Protein AF-A0A4V2E1G5-F1 (afdb_monomer)

Structure (mmCIF, N/CA/C/O backbone):
data_AF-A0A4V2E1G5-F1
#
_entry.id   AF-A0A4V2E1G5-F1
#
loop_
_atom_site.group_PDB
_atom_site.id
_atom_site.type_symbol
_atom_site.label_atom_id
_atom_site.label_alt_id
_atom_site.label_comp_id
_atom_site.label_asym_id
_atom_site.label_entity_id
_atom_site.label_seq_id
_atom_site.pdbx_PDB_ins_code
_atom_site.Cartn_x
_atom_site.Cartn_y
_atom_site.Cartn_z
_atom_site.occupancy
_atom_site.B_iso_or_equiv
_atom_site.auth_seq_id
_atom_site.auth_comp_id
_atom_site.auth_asym_id
_atom_site.auth_atom_id
_atom_site.pdbx_PDB_model_num
ATOM 1 N N . SER A 1 1 ? 17.995 -17.127 -50.182 1.00 40.62 1 SER A N 1
ATOM 2 C CA . SER A 1 1 ? 17.236 -17.188 -48.922 1.00 40.62 1 SER A CA 1
ATOM 3 C C . SER A 1 1 ? 17.714 -18.372 -48.111 1.00 40.62 1 SER A C 1
ATOM 5 O O . SER A 1 1 ? 17.349 -19.499 -48.424 1.00 40.62 1 SER A O 1
ATOM 7 N N . SER A 1 2 ? 18.600 -18.130 -47.148 1.00 43.97 2 SER A N 1
ATOM 8 C CA . SER A 1 2 ? 19.060 -19.131 -46.185 1.00 43.97 2 SER A CA 1
ATOM 9 C C . SER A 1 2 ? 18.563 -18.667 -44.825 1.00 43.97 2 SER A C 1
ATOM 11 O O . SER A 1 2 ? 19.045 -17.662 -44.322 1.00 43.97 2 SER A O 1
ATOM 13 N N . TYR A 1 3 ? 17.538 -19.329 -44.293 1.00 49.81 3 TYR A N 1
ATOM 14 C CA . TYR A 1 3 ? 17.109 -19.113 -42.916 1.00 49.81 3 TYR A CA 1
ATOM 15 C C . TYR A 1 3 ? 18.080 -19.885 -42.030 1.00 49.81 3 TYR A C 1
ATOM 17 O O . TYR A 1 3 ? 17.983 -21.108 -41.911 1.00 49.81 3 TYR A O 1
ATOM 25 N N . GLU A 1 4 ? 19.061 -19.186 -41.471 1.00 45.62 4 GLU A N 1
ATOM 26 C CA . GLU A 1 4 ? 19.907 -19.745 -40.427 1.00 45.62 4 GLU A CA 1
ATOM 27 C C . GLU A 1 4 ? 19.058 -19.820 -39.156 1.00 45.62 4 GLU A C 1
ATOM 29 O O . GLU A 1 4 ? 18.621 -18.813 -38.610 1.00 45.62 4 GLU A O 1
ATOM 34 N N . ARG A 1 5 ? 18.695 -21.037 -38.748 1.00 50.78 5 ARG A N 1
ATOM 35 C CA . ARG A 1 5 ? 17.854 -21.252 -37.571 1.00 50.78 5 ARG A CA 1
ATOM 36 C C . ARG A 1 5 ? 18.769 -21.304 -36.352 1.00 50.78 5 ARG A C 1
ATOM 38 O O . ARG A 1 5 ? 19.307 -22.365 -36.036 1.00 50.78 5 ARG A O 1
ATOM 45 N N . ALA A 1 6 ? 18.970 -20.163 -35.698 1.00 55.06 6 ALA A N 1
ATOM 46 C CA . ALA A 1 6 ? 19.680 -20.103 -34.428 1.00 55.06 6 ALA A CA 1
ATOM 47 C C . ALA A 1 6 ? 18.935 -20.957 -33.384 1.00 55.06 6 ALA A C 1
ATOM 49 O O . ALA A 1 6 ? 17.716 -20.880 -33.243 1.00 55.06 6 ALA A O 1
ATOM 50 N N . ASN A 1 7 ? 19.656 -21.806 -32.649 1.00 62.00 7 ASN A N 1
ATOM 51 C CA . ASN A 1 7 ? 19.088 -22.706 -31.634 1.00 62.00 7 ASN A CA 1
ATOM 52 C C . ASN A 1 7 ? 18.833 -21.975 -30.292 1.00 62.00 7 ASN A C 1
ATOM 54 O O . ASN A 1 7 ? 18.863 -22.591 -29.226 1.00 62.00 7 ASN A O 1
ATOM 58 N N . TYR A 1 8 ? 18.645 -20.651 -30.349 1.00 69.12 8 TYR A N 1
ATOM 59 C CA . TYR A 1 8 ? 18.560 -19.736 -29.215 1.00 69.12 8 TYR A CA 1
ATOM 60 C C . TYR A 1 8 ? 17.201 -19.017 -29.208 1.00 69.12 8 TYR A C 1
ATOM 62 O O . TYR A 1 8 ? 16.656 -18.733 -30.272 1.00 69.12 8 TYR A O 1
ATOM 70 N N . PRO A 1 9 ? 16.640 -18.708 -28.025 1.00 71.06 9 PRO A N 1
ATOM 71 C CA . PRO A 1 9 ? 15.333 -18.051 -27.908 1.00 71.06 9 PRO A CA 1
ATOM 72 C C . PRO A 1 9 ? 15.341 -16.568 -28.327 1.00 71.06 9 PRO A C 1
ATOM 74 O O . PRO A 1 9 ? 14.278 -15.953 -28.408 1.00 71.06 9 PRO A O 1
ATOM 77 N N . PHE A 1 10 ? 16.520 -15.995 -28.570 1.00 80.38 10 PHE A N 1
ATOM 78 C CA . PHE A 1 10 ? 16.731 -14.652 -29.095 1.00 80.38 10 PHE A CA 1
ATOM 79 C C . PHE A 1 10 ? 18.012 -14.631 -29.938 1.00 80.38 10 PHE A C 1
ATOM 81 O O . PHE A 1 10 ? 19.007 -15.254 -29.565 1.00 80.38 10 PHE A O 1
ATOM 88 N N . ASP A 1 11 ? 17.977 -13.897 -31.041 1.00 85.56 11 ASP A N 1
ATOM 89 C CA . ASP A 1 11 ? 19.107 -13.581 -31.904 1.00 85.56 11 ASP A CA 1
ATOM 90 C C . ASP A 1 11 ? 18.937 -12.146 -32.423 1.00 85.56 11 ASP A C 1
ATOM 92 O O . ASP A 1 11 ? 17.820 -11.706 -32.715 1.00 85.56 11 ASP A O 1
ATOM 96 N N . VA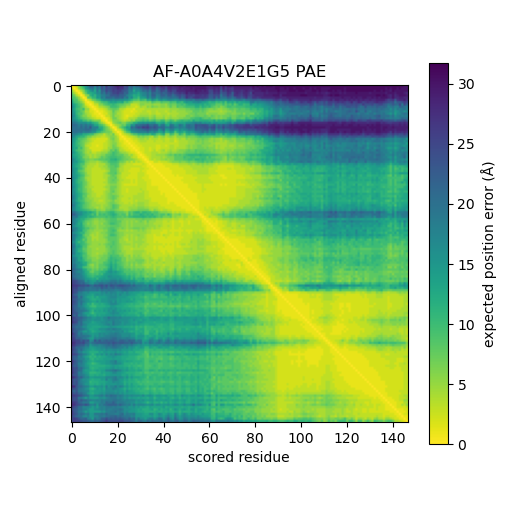L A 1 12 ? 20.035 -11.396 -32.463 1.00 82.88 12 VAL A N 1
ATOM 97 C CA . VAL A 1 12 ? 20.066 -10.034 -33.001 1.00 82.88 12 VAL A CA 1
ATOM 98 C C . VAL A 1 12 ? 21.273 -9.929 -33.913 1.00 82.88 12 VAL A C 1
ATOM 100 O O . VAL A 1 12 ? 22.409 -10.030 -33.443 1.00 82.88 12 VAL A O 1
ATOM 103 N N . SER A 1 13 ? 21.030 -9.696 -35.197 1.00 85.94 13 SER A N 1
ATOM 104 C CA . SER A 1 13 ? 22.070 -9.457 -36.191 1.00 85.94 13 SER A CA 1
ATOM 105 C C . SER A 1 13 ? 22.025 -8.019 -36.687 1.00 85.94 13 SER A C 1
ATOM 107 O O . SER A 1 13 ? 20.964 -7.404 -36.781 1.00 85.94 13 SER A O 1
ATOM 109 N N . VAL A 1 14 ? 23.202 -7.478 -36.990 1.00 83.88 14 VAL A N 1
ATOM 110 C CA . VAL A 1 14 ? 23.345 -6.156 -37.597 1.00 83.88 14 VAL A CA 1
ATOM 111 C C . VAL A 1 14 ? 23.671 -6.350 -39.069 1.00 83.88 14 VAL A C 1
ATOM 113 O O . VAL A 1 14 ? 24.682 -6.983 -39.382 1.00 83.88 14 VAL A O 1
ATOM 116 N N . ASP A 1 15 ? 22.836 -5.808 -39.948 1.00 82.12 15 ASP A N 1
ATOM 117 C CA . ASP A 1 15 ? 23.121 -5.733 -41.377 1.00 82.12 15 ASP A CA 1
ATOM 118 C C . ASP A 1 15 ? 23.616 -4.322 -41.734 1.00 82.12 15 ASP A C 1
ATOM 120 O O . ASP A 1 15 ? 22.948 -3.323 -41.480 1.00 82.12 15 ASP A O 1
ATOM 124 N N . ASP A 1 16 ? 24.818 -4.237 -42.299 1.00 76.62 16 ASP A N 1
ATOM 125 C CA . ASP A 1 16 ? 25.469 -2.997 -42.759 1.00 76.62 16 ASP A CA 1
ATOM 126 C C . ASP A 1 16 ? 25.700 -3.030 -44.288 1.00 76.62 16 ASP A C 1
ATOM 128 O O . ASP A 1 16 ? 26.513 -2.299 -44.860 1.00 76.62 16 ASP A O 1
ATOM 132 N N . LEU A 1 17 ? 25.012 -3.931 -45.002 1.00 66.44 17 LEU A N 1
ATOM 133 C CA . LEU A 1 17 ? 25.206 -4.161 -46.431 1.00 66.44 17 LEU A CA 1
ATOM 134 C C . LEU A 1 17 ? 24.436 -3.139 -47.288 1.00 66.44 17 LEU A C 1
ATOM 136 O O . LEU A 1 17 ? 23.481 -3.458 -47.992 1.00 66.44 17 LEU A O 1
ATOM 140 N N . GLY A 1 18 ? 24.944 -1.905 -47.335 1.00 59.59 18 GLY A N 1
ATOM 141 C CA . GLY A 1 18 ? 24.885 -1.090 -48.557 1.00 59.59 18 GLY A CA 1
ATOM 142 C C . GLY A 1 18 ? 23.796 -0.021 -48.677 1.00 59.59 18 GLY A C 1
ATOM 143 O O . GLY A 1 18 ? 23.587 0.485 -49.782 1.00 59.59 18 GLY A O 1
ATOM 144 N N . GLN A 1 19 ? 23.144 0.399 -47.592 1.00 58.75 19 GLN A N 1
ATOM 145 C CA . GLN A 1 19 ? 22.426 1.680 -47.601 1.00 58.75 19 GLN A CA 1
ATOM 146 C C . GLN A 1 19 ? 23.406 2.796 -47.241 1.00 58.75 19 GLN A C 1
ATOM 148 O O . GLN A 1 19 ? 24.153 2.686 -46.278 1.00 58.75 19 GLN A O 1
ATOM 153 N N . ALA A 1 20 ? 23.435 3.870 -48.033 1.00 59.34 20 ALA A N 1
ATOM 154 C CA . ALA A 1 20 ? 24.520 4.852 -48.020 1.00 59.34 20 ALA A CA 1
ATOM 155 C C . ALA A 1 20 ? 24.838 5.470 -46.638 1.00 59.34 20 ALA A C 1
ATOM 157 O O . ALA A 1 20 ? 25.952 5.959 -46.481 1.00 59.34 20 ALA A O 1
ATOM 158 N N . HIS A 1 21 ? 23.926 5.425 -45.652 1.00 60.38 21 HIS A N 1
ATOM 159 C CA . HIS A 1 21 ?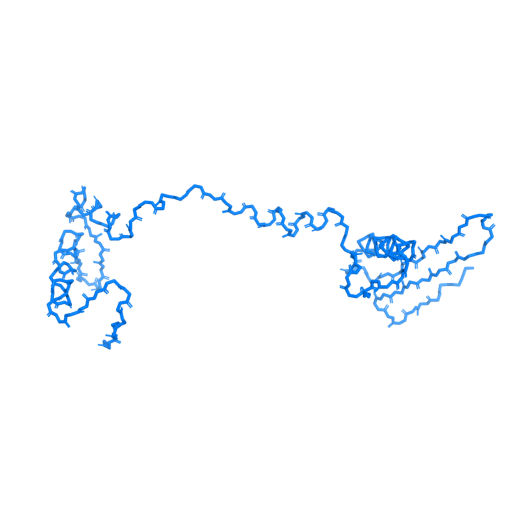 24.115 5.973 -44.302 1.00 60.38 21 HIS A CA 1
ATOM 160 C C . HIS A 1 21 ? 23.318 5.225 -43.201 1.00 60.38 21 HIS A C 1
ATOM 162 O O . HIS A 1 21 ? 22.502 5.849 -42.522 1.00 60.38 21 HIS A O 1
ATOM 168 N N . GLY A 1 22 ? 23.516 3.918 -42.987 1.00 70.38 22 GLY A N 1
ATOM 169 C CA . GLY A 1 22 ? 22.917 3.258 -41.814 1.00 70.38 22 GLY A CA 1
ATOM 170 C C . GLY A 1 22 ? 23.149 1.754 -41.702 1.00 70.38 22 GLY A C 1
ATOM 171 O O . GLY A 1 22 ? 23.580 1.126 -42.659 1.00 70.38 22 GLY A O 1
ATOM 172 N N . PHE A 1 23 ? 22.808 1.213 -40.531 1.00 79.06 23 PHE A N 1
ATOM 173 C CA . PHE A 1 23 ? 22.742 -0.219 -40.239 1.00 79.06 23 PHE A CA 1
ATOM 174 C C . PHE A 1 23 ? 21.291 -0.622 -39.932 1.00 79.06 23 PHE A C 1
ATOM 176 O O . PHE A 1 23 ? 20.516 0.180 -39.403 1.00 79.06 23 PHE A O 1
ATOM 183 N N . GLU A 1 24 ? 20.927 -1.859 -40.246 1.00 83.38 24 GLU A N 1
ATOM 184 C CA . GLU A 1 24 ? 19.646 -2.485 -39.923 1.00 83.38 24 GLU A CA 1
ATOM 185 C C . GLU A 1 24 ? 19.831 -3.498 -38.786 1.00 83.38 24 GLU A C 1
ATOM 187 O O . GLU A 1 24 ? 20.881 -4.129 -38.655 1.00 83.38 24 GLU A O 1
ATOM 192 N N . LEU A 1 25 ? 18.822 -3.611 -37.921 1.00 83.06 25 LEU A N 1
ATOM 193 C CA . LEU A 1 25 ? 18.797 -4.574 -36.824 1.00 83.06 25 LEU A CA 1
ATOM 194 C C . LEU A 1 25 ? 17.747 -5.634 -37.127 1.00 83.06 25 LEU A C 1
ATOM 196 O O . LEU A 1 25 ? 16.547 -5.374 -37.029 1.00 83.06 25 LEU A O 1
ATOM 200 N N . ASP A 1 26 ? 18.216 -6.835 -37.429 1.00 86.94 26 ASP A N 1
ATOM 201 C CA . ASP A 1 26 ? 17.379 -8.012 -37.596 1.00 86.94 26 ASP A CA 1
ATOM 202 C C . ASP A 1 26 ? 17.242 -8.718 -36.250 1.00 86.94 26 ASP A C 1
ATOM 204 O O . ASP A 1 26 ? 18.211 -9.233 -35.691 1.00 86.94 26 ASP A O 1
ATOM 208 N N . ILE A 1 27 ? 16.025 -8.724 -35.707 1.00 86.38 27 ILE A N 1
ATOM 209 C CA . ILE A 1 27 ? 15.731 -9.302 -34.395 1.00 86.38 27 ILE A CA 1
ATOM 210 C C . ILE A 1 27 ? 14.846 -10.523 -34.583 1.00 86.38 27 ILE A C 1
ATOM 212 O O . ILE A 1 27 ? 13.688 -10.423 -34.996 1.00 86.38 27 ILE A O 1
ATOM 216 N N . GLN A 1 28 ? 15.383 -11.681 -34.222 1.00 86.25 28 GLN A N 1
ATOM 217 C CA . GLN A 1 28 ? 14.659 -12.940 -34.208 1.00 86.25 28 GLN A CA 1
ATOM 218 C C . GLN A 1 28 ? 14.451 -13.365 -32.761 1.00 86.25 28 GLN A C 1
ATOM 220 O O . GLN A 1 28 ? 15.396 -13.551 -32.002 1.00 86.25 28 GLN A O 1
ATOM 225 N N . VAL A 1 29 ? 13.199 -13.525 -32.355 1.00 86.44 29 VAL A N 1
ATOM 226 C CA . VAL A 1 29 ? 12.860 -13.991 -31.010 1.00 86.44 29 VAL A CA 1
ATOM 227 C C . VAL A 1 29 ? 11.859 -15.123 -31.091 1.00 86.44 29 VAL A C 1
ATOM 229 O O . VAL A 1 29 ? 11.087 -15.230 -32.048 1.00 86.44 29 VAL A O 1
ATOM 232 N N . ASP A 1 30 ? 11.868 -15.973 -30.070 1.00 86.00 30 ASP A N 1
ATOM 233 C CA . ASP A 1 30 ? 10.809 -16.951 -29.887 1.00 86.00 30 ASP A CA 1
ATOM 234 C C . ASP A 1 30 ? 9.441 -16.253 -29.815 1.00 86.00 30 ASP A C 1
ATOM 236 O O . ASP A 1 30 ? 9.307 -15.189 -29.219 1.00 86.00 30 ASP A O 1
ATOM 240 N N . SER A 1 31 ? 8.406 -16.872 -30.388 1.00 81.31 31 SER A N 1
ATOM 241 C CA . SER A 1 31 ? 7.046 -16.309 -30.435 1.00 81.31 31 SER A CA 1
ATOM 242 C C . SER A 1 31 ? 6.429 -16.005 -29.061 1.00 81.31 31 SER A C 1
ATOM 244 O O . SER A 1 31 ? 5.477 -15.230 -28.978 1.00 81.31 31 SER A O 1
ATOM 246 N N . SER A 1 32 ? 6.955 -16.598 -27.982 1.00 82.25 32 SER A N 1
ATOM 247 C CA . SER A 1 32 ? 6.567 -16.269 -26.605 1.00 82.25 32 SER A CA 1
ATOM 248 C C . SER A 1 32 ? 7.054 -14.886 -26.153 1.00 82.25 32 SER A C 1
ATOM 250 O O . SER A 1 32 ? 6.551 -14.353 -25.162 1.00 82.25 32 SER A O 1
ATOM 252 N N . VAL A 1 33 ? 7.996 -14.285 -26.884 1.00 80.50 33 VAL A N 1
ATOM 253 C CA . VAL A 1 33 ? 8.577 -12.966 -26.640 1.00 80.50 33 VAL A CA 1
ATOM 254 C C . VAL A 1 33 ? 8.179 -12.022 -27.779 1.00 80.50 33 VAL A C 1
ATOM 256 O O . VAL A 1 33 ? 8.310 -12.336 -28.957 1.00 80.50 33 VAL A O 1
ATOM 259 N N . GLY A 1 34 ? 7.681 -10.829 -27.447 1.00 84.25 34 GLY A N 1
ATOM 260 C CA . GLY A 1 34 ? 7.330 -9.830 -28.460 1.00 84.25 34 GLY A CA 1
ATOM 261 C C . GLY A 1 34 ? 8.576 -9.248 -29.133 1.00 84.25 34 GLY A C 1
ATOM 262 O O . GLY A 1 34 ? 9.318 -8.509 -28.486 1.00 84.25 34 GLY A O 1
ATOM 263 N N . ALA A 1 35 ? 8.781 -9.528 -30.425 1.00 86.06 35 ALA A N 1
ATOM 264 C CA . ALA A 1 35 ? 9.919 -9.019 -31.205 1.00 86.06 35 ALA A CA 1
ATOM 265 C C . ALA A 1 35 ? 10.012 -7.486 -31.181 1.00 86.06 35 ALA A C 1
ATOM 267 O O . ALA A 1 35 ? 11.078 -6.931 -30.941 1.00 86.06 35 ALA A O 1
ATOM 268 N N . GLU A 1 36 ? 8.873 -6.807 -31.329 1.00 86.62 36 GLU A N 1
ATOM 269 C CA . GLU A 1 36 ? 8.770 -5.344 -31.267 1.00 86.62 36 GLU A CA 1
ATOM 270 C C . GLU A 1 36 ? 9.236 -4.786 -29.918 1.00 86.62 36 GLU A C 1
ATOM 272 O O . GLU A 1 36 ? 9.948 -3.788 -29.858 1.00 86.62 36 GLU A O 1
ATOM 277 N N . ARG A 1 37 ? 8.894 -5.470 -28.822 1.00 87.12 37 ARG A N 1
ATOM 278 C CA . ARG A 1 37 ? 9.300 -5.074 -27.472 1.00 87.12 37 ARG A CA 1
ATOM 279 C C . ARG A 1 37 ? 10.812 -5.189 -27.288 1.00 87.12 37 ARG A C 1
ATOM 281 O O . ARG A 1 37 ? 11.429 -4.284 -26.735 1.00 87.12 37 ARG A O 1
ATOM 288 N N . VAL A 1 38 ? 11.403 -6.284 -27.766 1.00 88.62 38 VAL A N 1
ATOM 289 C CA . VAL A 1 38 ? 12.859 -6.479 -27.738 1.00 88.62 38 VAL A CA 1
ATOM 290 C C . VAL A 1 38 ? 13.553 -5.444 -28.624 1.00 88.62 38 VAL A C 1
ATOM 292 O O . VAL A 1 38 ? 14.511 -4.822 -28.177 1.00 88.62 38 VAL A O 1
ATOM 295 N N . GLY A 1 39 ? 13.027 -5.171 -29.821 1.00 89.38 39 GLY A N 1
ATOM 296 C CA . GLY A 1 39 ? 13.518 -4.093 -30.684 1.00 89.38 39 GLY A CA 1
ATOM 297 C C . GLY A 1 39 ? 13.457 -2.721 -30.034 1.00 89.38 39 GLY A C 1
ATOM 298 O O . GLY A 1 39 ? 14.441 -1.988 -30.085 1.00 89.38 39 GLY A O 1
ATOM 299 N N . GLY A 1 40 ? 12.370 -2.413 -29.326 1.00 90.88 40 GLY A N 1
ATOM 300 C CA . GLY A 1 40 ? 12.264 -1.207 -28.512 1.00 90.88 40 GLY A CA 1
ATOM 301 C C . GLY A 1 40 ? 13.407 -1.083 -27.503 1.00 90.88 40 GLY A C 1
ATOM 302 O O . GLY A 1 40 ? 14.035 -0.031 -27.426 1.00 90.88 40 GLY A O 1
ATOM 303 N N . TYR A 1 41 ? 13.748 -2.165 -26.793 1.00 91.25 41 TYR A N 1
ATOM 304 C CA . TYR A 1 41 ? 14.866 -2.156 -25.843 1.00 91.25 41 TYR A CA 1
ATOM 305 C C . TYR A 1 41 ? 16.216 -1.907 -26.500 1.00 91.25 41 TYR A C 1
ATOM 307 O O . TYR A 1 41 ? 16.99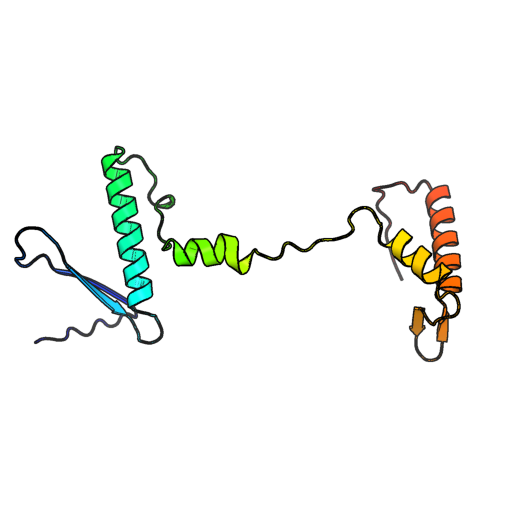2 -1.089 -26.006 1.00 91.25 41 TYR A O 1
ATOM 315 N N . PHE A 1 42 ? 16.502 -2.581 -27.615 1.00 89.69 42 PHE A N 1
ATOM 316 C CA . PHE A 1 42 ? 17.761 -2.386 -28.332 1.00 89.69 42 PHE A CA 1
ATOM 317 C C . PHE A 1 42 ? 17.880 -0.965 -28.883 1.00 89.69 42 PHE A C 1
ATOM 319 O O . PHE A 1 42 ? 18.927 -0.341 -28.724 1.00 89.69 42 PHE A O 1
ATOM 326 N N . LEU A 1 43 ? 16.809 -0.415 -29.456 1.00 90.44 43 LEU A N 1
ATOM 327 C CA . LEU A 1 43 ? 16.803 0.959 -29.960 1.00 90.44 43 LEU A CA 1
ATOM 328 C C . LEU A 1 43 ? 16.998 1.984 -28.837 1.00 90.44 43 LEU A C 1
ATOM 330 O O . LEU A 1 43 ? 17.789 2.917 -28.996 1.00 90.44 43 LEU A O 1
ATOM 334 N N . THR A 1 44 ? 16.335 1.811 -27.689 1.00 93.25 44 THR A N 1
ATOM 335 C CA . THR A 1 44 ? 16.523 2.702 -26.536 1.00 93.25 44 THR A CA 1
ATOM 336 C C . THR A 1 44 ? 17.937 2.592 -25.968 1.00 93.25 44 THR A C 1
ATOM 338 O O . THR A 1 44 ? 18.580 3.617 -25.742 1.00 93.25 44 THR A O 1
ATOM 341 N N . MET A 1 45 ? 18.460 1.374 -25.821 1.00 91.88 45 MET A N 1
ATOM 342 C CA . MET A 1 45 ? 19.810 1.129 -25.311 1.00 91.88 45 MET A CA 1
ATOM 343 C C . MET A 1 45 ? 20.887 1.713 -26.231 1.00 91.88 45 MET A C 1
ATOM 345 O O . MET A 1 45 ? 21.785 2.400 -25.748 1.00 91.88 45 MET A O 1
ATOM 349 N N . LEU A 1 46 ? 20.772 1.521 -27.550 1.00 90.88 46 LEU A N 1
ATOM 350 C CA . LEU A 1 46 ? 21.691 2.107 -28.531 1.00 90.88 46 LEU A CA 1
ATOM 351 C C . LEU A 1 46 ? 21.629 3.634 -28.517 1.00 90.88 46 LEU A C 1
ATOM 353 O O . LEU A 1 46 ? 22.670 4.287 -28.532 1.00 90.88 46 LEU A O 1
ATOM 357 N N . SER A 1 47 ? 20.429 4.207 -28.421 1.00 91.75 47 SER A N 1
ATOM 358 C CA . SER A 1 47 ? 20.257 5.659 -28.305 1.00 91.75 47 SER A CA 1
ATOM 359 C C . SER A 1 47 ? 20.903 6.200 -27.024 1.00 91.75 47 SER A C 1
ATOM 361 O O . SER A 1 47 ? 21.615 7.203 -27.062 1.00 91.75 47 SER A O 1
ATOM 363 N N . SER A 1 48 ? 20.716 5.509 -25.893 1.00 92.38 48 SER A N 1
ATOM 364 C CA . SER A 1 48 ? 21.332 5.869 -24.613 1.00 92.38 48 SER A CA 1
ATOM 365 C C . SER A 1 48 ? 22.857 5.745 -24.661 1.00 92.38 48 SER A C 1
ATOM 367 O O . SER A 1 48 ? 23.560 6.619 -24.153 1.00 92.38 48 SER A O 1
ATOM 369 N N . LEU A 1 49 ? 23.377 4.703 -25.315 1.00 92.19 49 LEU A N 1
ATOM 370 C CA . LEU A 1 49 ? 24.808 4.493 -25.514 1.00 92.19 49 LEU A CA 1
ATOM 371 C C . LEU A 1 49 ? 25.427 5.601 -26.372 1.00 92.19 49 LEU A C 1
ATOM 373 O O . LEU A 1 49 ? 26.459 6.148 -25.993 1.00 92.19 49 LEU A O 1
ATOM 377 N N . LEU A 1 50 ? 24.800 5.953 -27.499 1.00 92.12 50 LEU A N 1
ATOM 378 C CA . LEU A 1 50 ? 25.268 7.030 -28.374 1.00 92.12 50 LEU A CA 1
ATOM 379 C C . LEU A 1 50 ? 25.333 8.361 -27.619 1.00 92.12 50 LEU A C 1
ATOM 381 O O . LEU A 1 50 ? 26.379 9.007 -27.619 1.00 92.12 50 LEU A O 1
ATOM 385 N N . ALA A 1 51 ? 24.274 8.712 -26.885 1.00 92.25 51 ALA A N 1
ATOM 386 C CA . ALA A 1 51 ? 24.251 9.918 -26.060 1.00 92.25 51 ALA A CA 1
ATOM 387 C C . ALA A 1 51 ? 25.353 9.912 -24.981 1.00 92.25 51 ALA A C 1
ATOM 389 O O . ALA A 1 51 ? 26.012 10.926 -24.748 1.00 92.25 51 ALA A O 1
ATOM 390 N N . ALA A 1 52 ? 25.598 8.766 -24.337 1.00 93.00 52 ALA A N 1
ATOM 391 C CA . ALA A 1 52 ? 26.660 8.624 -23.342 1.00 93.00 52 ALA A CA 1
ATOM 392 C C . ALA A 1 52 ? 28.067 8.765 -23.951 1.00 93.00 52 ALA A C 1
ATOM 394 O O . ALA A 1 52 ? 28.957 9.348 -23.325 1.00 93.00 52 ALA A O 1
ATOM 395 N N . LEU A 1 53 ? 28.281 8.251 -25.167 1.00 93.38 53 LEU A N 1
ATOM 396 C CA . LEU A 1 53 ? 29.539 8.396 -25.903 1.00 93.38 53 LEU A CA 1
ATOM 397 C C . LEU A 1 53 ? 29.777 9.850 -26.326 1.00 93.38 53 LEU A C 1
ATOM 399 O O . LEU A 1 53 ? 30.874 10.365 -26.108 1.00 93.38 53 LEU A O 1
ATOM 403 N N . GLU A 1 54 ? 28.755 10.533 -26.846 1.00 93.56 54 GLU A N 1
ATOM 404 C CA . GLU A 1 54 ? 28.808 11.968 -27.169 1.00 93.56 54 GLU A CA 1
ATOM 405 C C . GLU A 1 54 ? 29.112 12.827 -25.931 1.00 93.56 54 GLU A C 1
ATOM 407 O O . GLU A 1 54 ? 29.855 13.805 -26.015 1.00 93.56 54 GLU A O 1
ATOM 412 N N . ALA A 1 55 ? 28.614 12.422 -24.759 1.00 90.81 55 ALA A N 1
ATOM 413 C CA . ALA A 1 55 ? 28.888 13.063 -23.473 1.00 90.81 55 ALA A CA 1
ATOM 414 C C . ALA A 1 55 ? 30.275 12.728 -22.872 1.00 90.81 55 ALA A C 1
ATOM 416 O O . ALA A 1 55 ? 30.568 13.122 -21.741 1.00 90.81 55 ALA A O 1
ATOM 417 N N . GLY A 1 56 ? 31.143 12.016 -23.601 1.00 90.19 56 GLY A N 1
ATOM 418 C CA . GLY A 1 56 ? 32.520 11.717 -23.190 1.00 90.19 56 GLY A CA 1
ATOM 419 C C . GLY A 1 56 ? 32.758 10.293 -22.679 1.00 90.19 56 GLY A C 1
ATOM 420 O O . GLY A 1 56 ? 33.825 10.016 -22.129 1.00 90.19 56 GLY A O 1
ATOM 421 N N . GLY A 1 57 ? 31.788 9.384 -22.828 1.00 86.69 57 GLY A N 1
ATOM 422 C CA . GLY A 1 57 ? 31.990 7.933 -22.713 1.00 86.69 57 GLY A CA 1
ATOM 423 C C . GLY A 1 57 ? 32.376 7.411 -21.325 1.00 86.69 57 GLY A C 1
ATOM 424 O O . GLY A 1 57 ? 32.823 6.276 -21.202 1.00 86.69 57 GLY A O 1
ATOM 425 N N . SER A 1 58 ? 32.226 8.225 -20.277 1.00 87.88 58 SER A N 1
ATOM 426 C CA . SER A 1 58 ? 32.598 7.861 -18.899 1.00 87.88 58 SER A CA 1
ATOM 427 C C . SER A 1 58 ? 31.434 7.277 -18.084 1.00 87.88 58 SER A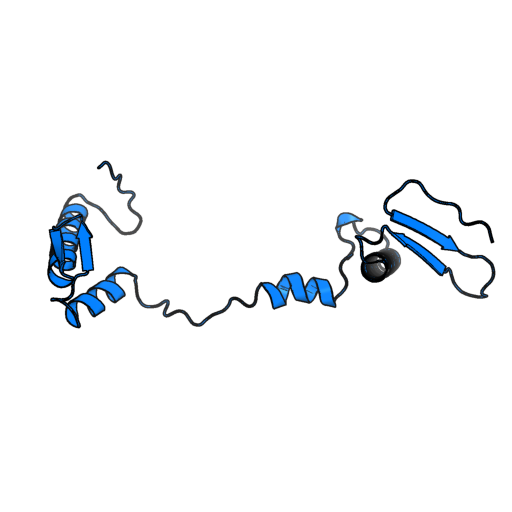 C 1
ATOM 429 O O . SER A 1 58 ? 31.621 6.886 -16.932 1.00 87.88 58 SER A O 1
ATOM 431 N N . GLN A 1 59 ? 30.227 7.230 -18.656 1.00 90.94 59 GLN A N 1
ATOM 432 C CA . GLN A 1 59 ? 29.045 6.657 -18.014 1.00 90.94 59 GLN A CA 1
ATOM 433 C C . GLN A 1 59 ? 29.172 5.132 -17.914 1.00 90.94 59 GLN A C 1
ATOM 435 O O . GLN A 1 59 ? 29.554 4.458 -18.870 1.00 90.94 59 GLN A O 1
ATOM 440 N N . ALA A 1 60 ? 28.827 4.574 -16.754 1.00 90.88 60 ALA A N 1
ATOM 441 C CA . ALA A 1 60 ? 28.804 3.129 -16.576 1.00 90.88 60 ALA A CA 1
ATOM 442 C C . ALA A 1 60 ? 27.679 2.504 -17.415 1.00 90.88 60 ALA A C 1
ATOM 444 O O . ALA A 1 60 ? 26.557 3.007 -17.426 1.00 90.88 60 ALA A O 1
ATOM 445 N N . VAL A 1 61 ? 27.944 1.356 -18.046 1.00 88.50 61 VAL A N 1
ATOM 446 C CA . VAL A 1 61 ? 26.954 0.624 -18.866 1.00 88.50 61 VAL A CA 1
ATOM 447 C C . VAL A 1 61 ? 25.671 0.320 -18.084 1.00 88.50 61 VAL A C 1
ATOM 449 O O . VAL A 1 61 ? 24.578 0.378 -18.634 1.00 88.50 61 VAL A O 1
ATOM 452 N N . SER A 1 62 ? 25.780 0.068 -16.776 1.00 90.75 62 SER A N 1
ATOM 453 C CA . SER A 1 62 ? 24.634 -0.179 -15.891 1.00 90.75 62 SER A CA 1
ATOM 454 C C . SER A 1 62 ? 23.703 1.025 -15.703 1.00 90.75 62 SER A C 1
ATOM 456 O O . SER A 1 62 ? 22.653 0.879 -15.088 1.00 90.75 62 SER A O 1
ATOM 458 N N . GLN A 1 63 ? 24.106 2.215 -16.149 1.00 89.75 63 GLN A N 1
ATOM 459 C CA . GLN A 1 63 ? 23.315 3.444 -16.077 1.00 89.75 63 GLN A CA 1
ATOM 460 C C . GLN A 1 63 ? 22.668 3.804 -17.418 1.00 89.75 63 GLN A C 1
ATOM 462 O O . GLN A 1 63 ? 22.026 4.846 -17.507 1.00 89.75 63 GLN A O 1
ATOM 467 N N . LEU A 1 64 ? 22.876 3.008 -18.470 1.00 90.38 64 LEU A N 1
ATOM 468 C CA . LEU A 1 64 ? 22.205 3.221 -19.749 1.00 90.38 64 LEU A CA 1
ATOM 469 C C . LEU A 1 64 ? 20.726 2.847 -19.618 1.00 90.38 64 LEU A C 1
ATOM 471 O O . LEU A 1 64 ? 20.382 1.821 -19.028 1.00 90.38 64 LEU A O 1
ATOM 475 N N . GLU A 1 65 ? 19.859 3.691 -20.168 1.00 90.56 65 GLU A N 1
ATOM 476 C CA . GLU A 1 65 ? 18.423 3.434 -20.199 1.00 90.56 65 GLU A CA 1
ATOM 477 C C . GLU A 1 65 ? 18.144 2.342 -21.237 1.00 90.56 65 GLU A C 1
ATOM 479 O O . GLU A 1 65 ? 18.625 2.408 -22.369 1.00 90.56 65 GLU A O 1
ATOM 484 N N . MET A 1 66 ? 17.387 1.320 -20.841 1.00 91.44 66 MET A N 1
ATOM 485 C CA . MET A 1 66 ? 17.007 0.209 -21.723 1.00 91.44 66 MET A CA 1
ATOM 486 C C . MET A 1 66 ? 15.499 0.134 -21.929 1.00 91.44 66 MET A C 1
ATOM 488 O O . MET A 1 66 ? 15.050 -0.458 -22.905 1.00 91.44 66 MET A O 1
ATOM 492 N N . LEU A 1 67 ? 14.706 0.690 -21.010 1.00 91.69 67 LEU A N 1
ATOM 493 C CA . LEU A 1 67 ? 13.257 0.653 -21.121 1.00 91.69 67 LEU A CA 1
ATOM 494 C C . LEU A 1 67 ? 12.791 1.780 -22.027 1.00 91.69 67 LEU A C 1
ATOM 496 O O . LEU A 1 67 ? 13.209 2.924 -21.869 1.00 91.69 67 LEU A O 1
ATOM 500 N N . THR A 1 68 ? 11.858 1.474 -22.924 1.00 92.38 68 THR A N 1
ATOM 501 C CA . THR A 1 68 ? 11.179 2.523 -23.683 1.00 92.38 68 THR A CA 1
ATOM 502 C C . THR A 1 68 ? 10.429 3.457 -22.729 1.00 92.38 68 THR A C 1
ATOM 504 O O . THR A 1 68 ? 10.000 3.045 -21.644 1.00 92.38 68 THR A O 1
ATOM 507 N N . ASP A 1 69 ? 10.215 4.707 -23.141 1.00 90.62 69 ASP A N 1
ATOM 508 C CA . ASP A 1 69 ? 9.509 5.699 -22.321 1.00 90.62 69 ASP A CA 1
ATOM 509 C C . ASP A 1 69 ? 8.120 5.221 -21.883 1.00 90.62 69 ASP A C 1
ATOM 511 O O . ASP A 1 69 ? 7.706 5.450 -20.745 1.00 90.62 69 ASP A O 1
ATOM 515 N N . GLU A 1 70 ? 7.408 4.512 -22.764 1.00 90.69 70 GLU A N 1
ATOM 516 C CA . GLU A 1 70 ? 6.096 3.946 -22.460 1.00 90.69 70 GLU A CA 1
ATOM 517 C C . GLU A 1 70 ? 6.182 2.914 -21.331 1.00 90.69 70 GLU A C 1
ATOM 519 O O . GLU A 1 70 ? 5.409 2.960 -20.371 1.00 90.69 70 GLU A O 1
ATOM 524 N N . GLU A 1 71 ? 7.137 1.989 -21.412 1.00 90.75 71 GLU A N 1
ATOM 525 C CA . GLU A 1 71 ? 7.290 0.948 -20.403 1.00 90.75 71 GLU A CA 1
ATOM 526 C C . GLU A 1 71 ? 7.803 1.493 -19.077 1.00 90.75 71 GLU A C 1
ATOM 528 O O . GLU A 1 71 ? 7.308 1.098 -18.018 1.00 90.75 71 GLU A O 1
ATOM 533 N N . ARG A 1 72 ? 8.744 2.438 -19.132 1.00 92.44 72 ARG A N 1
ATOM 534 C CA . ARG A 1 72 ? 9.239 3.161 -17.964 1.00 92.44 72 ARG A CA 1
ATOM 535 C C . ARG A 1 72 ? 8.100 3.904 -17.274 1.00 92.44 72 ARG A C 1
ATOM 537 O O . ARG A 1 72 ? 7.933 3.778 -16.063 1.00 92.44 72 ARG A O 1
ATOM 544 N N . ASN A 1 73 ? 7.275 4.625 -18.031 1.00 93.31 73 ASN A N 1
ATOM 545 C CA . ASN A 1 73 ? 6.108 5.318 -17.490 1.00 93.31 73 ASN A CA 1
ATOM 546 C C . ASN A 1 73 ? 5.086 4.336 -16.903 1.00 93.31 73 ASN A C 1
ATOM 548 O O . ASN A 1 73 ? 4.533 4.579 -15.830 1.00 93.31 73 ASN A O 1
ATOM 552 N N . ARG A 1 74 ? 4.874 3.190 -17.555 1.00 93.00 74 ARG A N 1
ATOM 553 C CA . ARG A 1 74 ? 3.975 2.154 -17.047 1.00 93.00 74 ARG A CA 1
ATOM 554 C C . ARG A 1 74 ? 4.443 1.601 -15.700 1.00 93.00 74 ARG A C 1
ATOM 556 O O . ARG A 1 74 ? 3.632 1.489 -14.784 1.00 93.00 74 ARG A O 1
ATOM 563 N N . GLN A 1 75 ? 5.733 1.295 -15.567 1.00 92.25 75 GLN A N 1
ATOM 564 C CA . GLN A 1 75 ? 6.312 0.751 -14.336 1.00 92.25 75 GLN A CA 1
ATOM 565 C C . GLN A 1 75 ? 6.402 1.781 -13.209 1.00 92.25 75 GLN A C 1
ATOM 567 O O . GLN A 1 75 ? 6.115 1.452 -12.061 1.00 92.25 75 GLN A O 1
ATOM 572 N N . LEU A 1 76 ? 6.820 3.011 -13.517 1.00 93.31 76 LEU A N 1
ATOM 573 C CA . LEU A 1 76 ? 7.090 4.028 -12.502 1.00 93.31 76 LEU A CA 1
ATOM 574 C C . LEU A 1 76 ? 5.852 4.832 -12.116 1.00 93.31 76 LEU A C 1
ATOM 576 O O . LEU A 1 76 ? 5.743 5.223 -10.956 1.00 93.31 76 LEU A O 1
ATOM 580 N N . SER A 1 77 ? 4.927 5.046 -13.049 1.00 92.56 77 SER A N 1
ATOM 581 C CA . SER A 1 77 ? 3.756 5.898 -12.843 1.00 92.56 77 SER A CA 1
ATOM 582 C C . SER A 1 77 ? 2.472 5.081 -12.863 1.00 92.56 77 SER A C 1
ATOM 584 O O . SER A 1 77 ? 1.780 5.015 -11.856 1.00 92.56 77 SER A O 1
ATOM 586 N N . THR A 1 78 ? 2.146 4.428 -13.984 1.00 93.81 78 THR A N 1
ATOM 587 C CA . THR A 1 78 ? 0.813 3.831 -14.183 1.00 93.81 78 THR A CA 1
ATOM 588 C C . THR A 1 78 ? 0.497 2.746 -13.159 1.00 93.81 78 THR A C 1
ATOM 590 O O . THR A 1 78 ? -0.592 2.735 -12.595 1.00 93.81 78 THR A O 1
ATOM 593 N N . TRP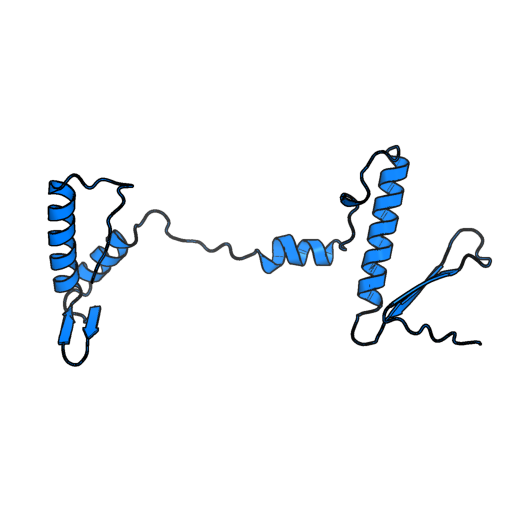 A 1 79 ? 1.435 1.839 -12.888 1.00 95.44 79 TRP A N 1
ATOM 594 C CA . TRP A 1 79 ? 1.245 0.801 -11.872 1.00 95.44 79 TRP A CA 1
ATOM 595 C C . TRP A 1 79 ? 1.353 1.326 -10.438 1.00 95.44 79 TRP A C 1
ATOM 597 O O . TRP A 1 79 ? 0.753 0.744 -9.538 1.00 95.44 79 TRP A O 1
ATOM 607 N N . ASN A 1 80 ? 2.060 2.438 -10.231 1.00 94.75 80 ASN A N 1
ATOM 608 C CA . ASN A 1 80 ? 2.219 3.064 -8.918 1.00 94.75 80 ASN A CA 1
ATOM 609 C C . ASN A 1 80 ? 1.179 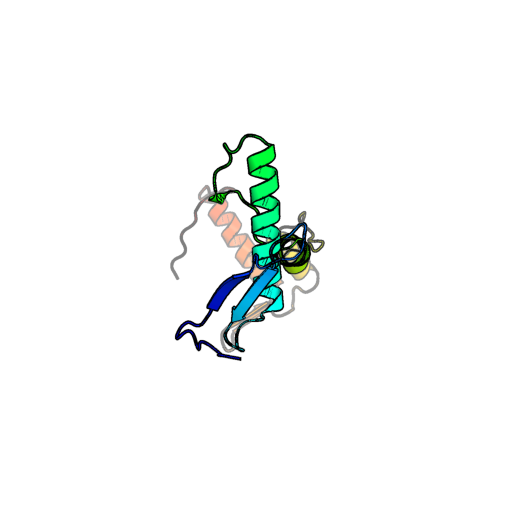4.161 -8.639 1.00 94.75 80 ASN A C 1
ATOM 611 O O . ASN A 1 80 ? 1.274 4.831 -7.610 1.00 94.75 80 ASN A O 1
ATOM 615 N N . ASP A 1 81 ? 0.166 4.341 -9.496 1.00 93.62 81 ASP A N 1
ATOM 616 C CA . ASP A 1 81 ? -0.947 5.276 -9.273 1.00 93.62 81 ASP A CA 1
ATOM 617 C C . ASP A 1 81 ? -1.964 4.728 -8.248 1.00 93.62 81 ASP A C 1
ATOM 619 O O . ASP A 1 81 ? -3.174 4.576 -8.467 1.00 93.62 81 ASP A O 1
ATOM 623 N N . THR A 1 82 ? -1.435 4.386 -7.076 1.00 94.50 82 THR A N 1
ATOM 624 C CA . THR A 1 82 ? -2.166 3.855 -5.926 1.00 94.50 82 THR A CA 1
ATOM 625 C C . THR A 1 82 ? -2.490 4.944 -4.910 1.00 94.50 82 THR A C 1
ATOM 627 O O . THR A 1 82 ? -3.043 4.649 -3.851 1.00 94.50 82 THR A O 1
ATOM 630 N N . ALA A 1 83 ? -2.154 6.205 -5.203 1.00 91.94 83 ALA A N 1
ATOM 631 C CA . ALA A 1 83 ? -2.462 7.330 -4.338 1.00 91.94 83 ALA A CA 1
ATOM 632 C C . ALA A 1 83 ? -3.983 7.472 -4.212 1.00 91.94 83 ALA A C 1
ATOM 634 O O . ALA A 1 83 ? -4.703 7.695 -5.188 1.00 91.94 83 ALA A O 1
ATOM 635 N N . ARG A 1 84 ? -4.491 7.311 -2.993 1.00 92.62 84 ARG A N 1
ATOM 636 C CA . ARG A 1 84 ? -5.898 7.526 -2.655 1.00 92.62 84 ARG A CA 1
ATOM 637 C C . ARG A 1 84 ? -5.958 8.434 -1.430 1.00 92.62 84 ARG A C 1
ATOM 639 O O . ARG A 1 84 ? -5.128 8.266 -0.535 1.00 92.62 84 ARG A O 1
ATOM 646 N N . PRO A 1 85 ? -6.907 9.386 -1.367 1.00 90.69 85 PRO A N 1
ATOM 647 C CA . PRO A 1 85 ? -7.126 10.162 -0.157 1.00 90.69 85 PRO A CA 1
ATOM 648 C C . PRO A 1 85 ? -7.390 9.217 1.015 1.00 90.69 85 PRO A C 1
ATOM 650 O O . PRO A 1 85 ? -8.324 8.418 0.976 1.00 90.69 85 PRO A O 1
ATOM 653 N N . TYR A 1 86 ? -6.551 9.301 2.039 1.00 85.06 86 TYR A N 1
ATOM 654 C CA . TYR A 1 86 ? -6.707 8.559 3.281 1.00 85.06 86 TYR A CA 1
ATOM 655 C C . TYR A 1 86 ? -6.807 9.571 4.427 1.00 85.06 86 TYR A C 1
ATOM 657 O O . TYR A 1 86 ? -5.971 10.479 4.488 1.00 85.06 86 TYR A O 1
ATOM 665 N N . PRO A 1 87 ? -7.803 9.458 5.322 1.00 82.06 87 PRO A N 1
ATOM 666 C CA . PRO A 1 87 ? -7.931 10.338 6.478 1.00 82.06 87 PRO A CA 1
ATOM 667 C C . PRO A 1 87 ? -6.815 10.032 7.487 1.00 82.06 87 PRO A C 1
ATOM 669 O O . PRO A 1 87 ? -6.984 9.276 8.436 1.00 82.06 87 PRO A O 1
ATOM 672 N N . ALA A 1 88 ? -5.634 10.608 7.256 1.00 77.38 88 ALA A N 1
ATOM 673 C CA . ALA A 1 88 ? -4.428 10.365 8.048 1.00 77.38 88 ALA A CA 1
ATOM 674 C C . ALA A 1 88 ? -4.444 11.042 9.432 1.00 77.38 88 ALA A C 1
ATOM 676 O O . ALA A 1 88 ? -3.525 10.841 10.225 1.00 77.38 88 ALA A O 1
ATOM 677 N N . THR A 1 89 ? -5.454 11.867 9.715 1.00 81.62 89 THR A N 1
ATOM 678 C CA . THR A 1 89 ? -5.624 12.543 11.007 1.00 81.62 89 THR A CA 1
ATOM 679 C C . THR A 1 89 ? -6.178 11.618 12.081 1.00 81.62 89 THR A C 1
ATOM 681 O O . THR A 1 89 ? -5.857 11.808 13.253 1.00 81.62 89 THR A O 1
ATOM 684 N N . ASP A 1 90 ? -6.963 10.611 11.691 1.00 84.56 90 ASP A N 1
ATOM 685 C CA . ASP A 1 90 ? -7.620 9.714 12.632 1.00 84.56 90 ASP A CA 1
ATOM 686 C C . ASP A 1 90 ? -6.785 8.451 12.845 1.00 84.56 90 ASP A C 1
ATOM 688 O O . ASP A 1 90 ? -6.301 7.803 11.914 1.00 84.56 90 ASP A O 1
ATOM 692 N N . SER A 1 91 ? -6.615 8.085 14.110 1.00 90.31 91 SER A N 1
ATOM 693 C CA . SER A 1 91 ? -6.035 6.799 14.479 1.00 90.31 91 SER A CA 1
ATOM 694 C C . SER A 1 91 ? -7.058 5.675 14.297 1.00 90.31 91 SER A C 1
ATOM 696 O O . SER A 1 91 ? -8.266 5.896 14.369 1.00 90.31 91 SER A O 1
ATOM 698 N N . LEU A 1 92 ? -6.588 4.433 14.149 1.00 91.56 92 LEU A N 1
ATOM 699 C CA . LEU A 1 92 ? -7.482 3.269 14.163 1.00 91.56 92 LEU A CA 1
ATOM 700 C C . LEU A 1 92 ? -8.339 3.224 15.441 1.00 91.56 92 LEU A C 1
ATOM 702 O O . LEU A 1 92 ? -9.508 2.860 15.378 1.00 91.56 92 LEU A O 1
ATOM 706 N N . VAL A 1 93 ? -7.766 3.630 16.580 1.00 92.25 93 VAL A N 1
ATOM 707 C CA . VAL A 1 93 ? -8.467 3.691 17.871 1.00 92.25 93 VAL A CA 1
ATOM 708 C C . VAL A 1 93 ? -9.605 4.710 17.822 1.00 92.25 93 VAL A C 1
ATOM 710 O O . VAL A 1 93 ? -10.728 4.358 18.146 1.00 92.25 93 VAL A O 1
ATOM 713 N N . SER A 1 94 ? -9.361 5.925 17.327 1.00 91.56 94 SER A N 1
ATOM 714 C CA . SER A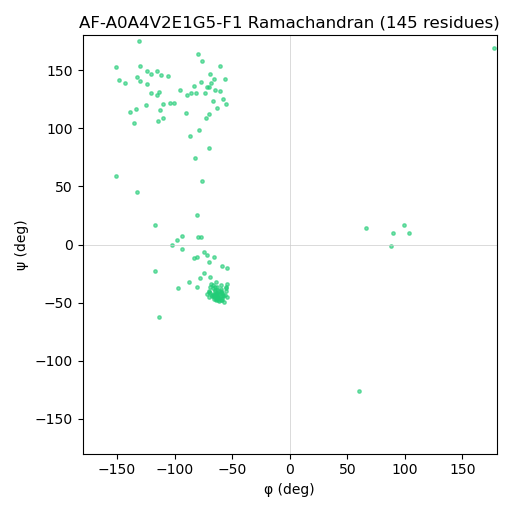 1 94 ? -10.406 6.956 17.236 1.00 91.56 94 SER A CA 1
ATOM 715 C C . SER A 1 94 ? -11.511 6.594 16.239 1.00 91.56 94 SER A C 1
ATOM 717 O O . SER A 1 94 ? -12.677 6.885 16.486 1.00 91.56 94 SER A O 1
ATOM 719 N N . LEU A 1 95 ? -11.178 5.915 15.134 1.00 92.88 95 LEU A N 1
ATOM 720 C CA . LEU A 1 95 ? -12.188 5.376 14.214 1.00 92.88 95 LEU A CA 1
ATOM 721 C C . LEU A 1 95 ? -13.036 4.281 14.880 1.00 92.88 95 LEU A C 1
ATOM 723 O O . LEU A 1 95 ? -14.238 4.192 14.630 1.00 92.88 95 LEU A O 1
ATOM 727 N N . PHE A 1 96 ? -12.423 3.459 15.735 1.00 94.50 96 PHE A N 1
ATOM 728 C CA . PHE A 1 96 ? -13.125 2.427 16.493 1.00 94.50 96 PHE A CA 1
ATOM 729 C C . PHE A 1 96 ? -14.035 3.024 17.575 1.00 94.50 96 PHE A C 1
ATOM 731 O O . PHE A 1 96 ? -15.192 2.623 17.671 1.00 94.50 96 PHE A O 1
ATOM 738 N N . GLU A 1 97 ? -13.552 4.010 18.334 1.00 94.75 97 GLU A N 1
ATOM 739 C CA . GLU A 1 97 ? -14.333 4.741 19.342 1.00 94.75 97 GLU A CA 1
ATOM 740 C C . GLU A 1 97 ? -15.554 5.420 18.702 1.00 94.75 97 GLU A C 1
ATOM 742 O O . GLU A 1 97 ? -16.676 5.231 19.166 1.00 94.75 97 GLU A O 1
ATOM 747 N N . ALA A 1 98 ? -15.378 6.098 17.560 1.00 93.69 98 ALA A N 1
ATOM 748 C CA . ALA A 1 98 ? -16.492 6.699 16.824 1.00 93.69 98 ALA A CA 1
ATOM 749 C C . ALA A 1 98 ? -17.542 5.658 16.391 1.00 93.69 98 ALA A C 1
ATOM 751 O O . ALA A 1 98 ? -18.748 5.907 16.449 1.00 93.69 98 ALA A O 1
ATOM 752 N N . GLN A 1 99 ? -17.102 4.466 15.980 1.00 94.50 99 GLN A N 1
ATOM 753 C CA . GLN A 1 99 ? -18.009 3.371 15.647 1.00 94.50 99 GLN A CA 1
ATOM 754 C C . GLN A 1 99 ? -18.722 2.815 16.891 1.00 94.50 99 GLN A C 1
ATOM 756 O O . GLN A 1 99 ? -19.902 2.469 16.801 1.00 94.50 99 GLN A O 1
ATOM 761 N N . ALA A 1 100 ? -18.044 2.747 18.039 1.00 95.50 100 ALA A N 1
ATOM 762 C CA . ALA A 1 100 ? -18.630 2.317 19.306 1.00 95.50 100 ALA A CA 1
ATOM 763 C C . ALA A 1 100 ? -19.657 3.320 19.851 1.00 95.50 100 ALA A C 1
ATOM 765 O O . ALA A 1 100 ? -20.678 2.898 20.389 1.00 95.50 100 ALA A O 1
ATOM 766 N N . ASP A 1 101 ? -19.456 4.617 19.627 1.00 95.81 101 ASP A N 1
ATOM 767 C CA . ASP A 1 101 ? -20.428 5.651 19.987 1.00 95.81 101 ASP A CA 1
ATOM 768 C C . ASP A 1 101 ? -21.692 5.576 19.117 1.00 95.81 101 ASP A C 1
ATOM 770 O O . ASP A 1 101 ? -22.813 5.688 19.616 1.00 95.81 101 ASP A O 1
ATOM 774 N N . VAL A 1 102 ? -21.537 5.351 17.807 1.00 96.56 102 VAL A N 1
ATOM 775 C CA . VAL A 1 102 ? -22.672 5.319 16.864 1.00 96.56 102 VAL A CA 1
ATOM 776 C C . VAL A 1 102 ? -23.413 3.979 16.891 1.00 96.56 102 VAL A C 1
ATOM 778 O O . VAL A 1 102 ? -24.632 3.942 16.717 1.00 96.56 102 VAL A O 1
ATOM 781 N N . ARG A 1 103 ? -22.699 2.861 17.065 1.00 95.56 103 ARG A N 1
ATOM 782 C CA . ARG A 1 103 ? -23.247 1.495 16.991 1.00 95.56 103 ARG A CA 1
ATOM 783 C C . ARG A 1 103 ? -22.807 0.620 18.163 1.00 95.56 103 ARG A C 1
ATOM 785 O O . ARG A 1 103 ? -22.451 -0.540 17.970 1.00 95.56 103 ARG A O 1
ATOM 792 N N . GLY A 1 104 ? -22.878 1.155 19.377 1.00 94.50 104 GLY A N 1
ATOM 793 C CA . GLY A 1 104 ? -22.392 0.484 20.583 1.00 94.50 104 GLY A CA 1
ATOM 794 C C . GLY A 1 104 ? -22.972 -0.908 20.832 1.00 94.50 104 GLY A C 1
ATOM 795 O O . GLY A 1 104 ? -22.223 -1.805 21.200 1.00 94.50 104 GLY A O 1
ATOM 796 N N . GLU A 1 105 ? -24.269 -1.111 20.580 1.00 96.69 105 GLU A N 1
ATOM 797 C CA . GLU A 1 105 ? -24.949 -2.405 20.776 1.00 96.69 105 GLU A CA 1
ATOM 798 C C . GLU A 1 105 ? -24.718 -3.405 19.631 1.00 96.69 105 GLU A C 1
ATOM 800 O O . GLU A 1 105 ? -25.054 -4.583 19.756 1.00 96.69 105 GLU A O 1
ATOM 805 N N . ALA A 1 106 ? -24.148 -2.967 18.503 1.00 97.12 106 ALA A N 1
ATOM 806 C CA . ALA A 1 106 ? -23.863 -3.868 17.396 1.00 97.12 106 ALA A CA 1
ATOM 807 C C . ALA A 1 106 ? -22.739 -4.839 17.770 1.00 97.12 106 ALA A C 1
ATOM 809 O O . ALA A 1 106 ? -21.797 -4.495 18.485 1.00 97.12 106 ALA A O 1
ATOM 810 N N . VAL A 1 107 ? -22.822 -6.057 17.243 1.00 96.94 107 VAL A N 1
ATOM 811 C CA . VAL A 1 107 ? -21.807 -7.091 17.449 1.00 96.94 107 VAL A CA 1
ATOM 812 C C . VAL A 1 107 ? -20.499 -6.685 16.764 1.00 96.94 107 VAL A C 1
ATOM 814 O O . VAL A 1 107 ? -20.482 -6.445 15.557 1.00 96.94 107 VAL A O 1
ATOM 817 N N . ALA A 1 108 ? -19.409 -6.626 17.533 1.00 96.00 108 ALA A N 1
ATOM 818 C CA . ALA A 1 108 ? -18.066 -6.290 17.056 1.00 96.00 108 ALA A CA 1
ATOM 819 C C . ALA A 1 108 ? -17.212 -7.531 16.768 1.00 96.00 108 ALA A C 1
ATOM 821 O O . ALA A 1 108 ? -16.440 -7.541 15.811 1.00 96.00 108 ALA A O 1
ATOM 822 N N . ALA A 1 109 ? -17.341 -8.580 17.585 1.00 95.75 109 ALA A N 1
ATOM 823 C CA . ALA A 1 109 ? -16.625 -9.839 17.397 1.00 95.75 109 ALA A CA 1
ATOM 824 C C . ALA A 1 109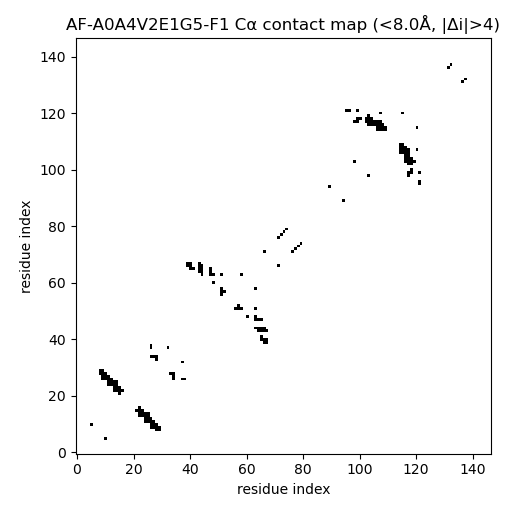 ? -17.423 -11.028 17.947 1.00 95.75 109 ALA A C 1
ATOM 826 O O . ALA A 1 109 ? -18.189 -10.883 18.902 1.00 95.75 109 ALA A O 1
ATOM 827 N N . CYS A 1 110 ? -17.197 -12.210 17.368 1.00 96.56 110 CYS A N 1
ATOM 828 C CA . CYS A 1 110 ? -17.799 -13.469 17.802 1.00 96.56 110 CYS A CA 1
ATOM 829 C C . CYS A 1 110 ? -16.749 -14.576 17.908 1.00 96.56 110 CYS A C 1
ATOM 831 O O . CYS A 1 110 ? -15.852 -14.673 17.071 1.00 96.56 110 CYS A O 1
ATOM 833 N N . GLN A 1 111 ? -16.914 -15.451 18.896 1.00 94.69 111 GLN A N 1
ATOM 834 C CA . GLN A 1 111 ? -16.169 -16.693 19.049 1.00 94.69 111 GLN A CA 1
ATOM 835 C C . GLN A 1 111 ? -17.147 -17.814 19.416 1.00 94.69 111 GLN A C 1
ATOM 837 O O . GLN A 1 111 ? -17.621 -17.900 20.549 1.00 94.69 111 GLN A O 1
ATOM 842 N N . GLY A 1 112 ? -17.457 -18.683 18.452 1.00 94.00 112 GLY A N 1
ATOM 843 C CA . GLY A 1 112 ? -18.523 -19.671 18.621 1.00 94.00 112 GLY A CA 1
ATOM 844 C C . GLY A 1 112 ? -19.866 -18.980 18.878 1.00 94.00 112 GLY A C 1
ATOM 845 O O . GLY A 1 112 ? -20.260 -18.104 18.113 1.00 94.00 112 GLY A O 1
ATOM 846 N N . GLU A 1 113 ? -20.543 -19.355 19.963 1.00 93.88 113 GLU A N 1
ATOM 847 C CA . GLU A 1 113 ? -21.812 -18.738 20.387 1.00 93.88 113 GLU A CA 1
ATOM 848 C C . GLU A 1 113 ? -21.627 -17.442 21.193 1.00 93.88 113 GLU A C 1
ATOM 850 O O . GLU A 1 113 ? -22.589 -16.710 21.415 1.00 93.88 113 GLU A O 1
ATOM 855 N N . ALA A 1 114 ? -20.404 -17.133 21.634 1.00 94.38 114 ALA A N 1
ATOM 856 C CA . ALA A 1 114 ? -20.134 -15.903 22.362 1.00 94.38 114 ALA A CA 1
ATOM 857 C C . ALA A 1 114 ? -19.962 -14.732 21.387 1.00 94.38 114 ALA A C 1
ATOM 859 O O . ALA A 1 114 ? -19.163 -14.803 20.453 1.00 94.3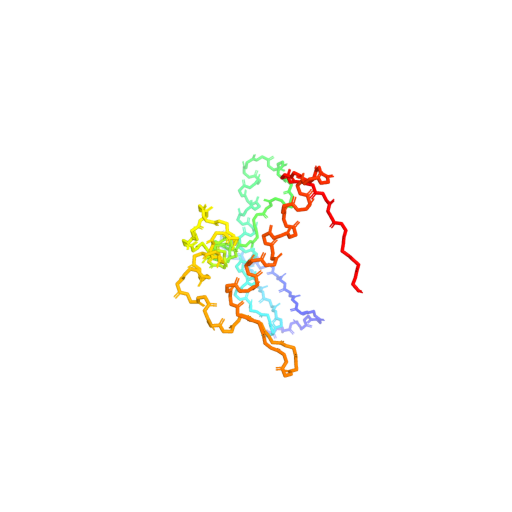8 114 ALA A O 1
ATOM 860 N N . SER A 1 115 ? -20.657 -13.626 21.643 1.00 96.25 115 SER A N 1
ATOM 861 C CA . SER A 1 115 ? -20.495 -12.357 20.929 1.00 96.25 115 SER A CA 1
ATOM 862 C C . SER A 1 115 ? -20.179 -11.231 21.903 1.00 96.25 115 SER A C 1
ATOM 864 O O . SER A 1 115 ? -20.654 -11.244 23.038 1.00 96.25 115 SER A O 1
ATOM 866 N N . ILE A 1 116 ? -19.422 -10.237 21.451 1.00 97.56 116 ILE A N 1
ATOM 867 C CA . ILE A 1 116 ? -19.183 -8.994 22.186 1.00 97.56 116 ILE A CA 1
ATOM 868 C C . ILE A 1 116 ? -19.583 -7.803 21.320 1.00 97.56 116 ILE A C 1
ATOM 870 O O . ILE A 1 116 ? -19.317 -7.781 20.113 1.00 97.56 116 ILE A O 1
ATOM 874 N N . SER A 1 117 ? -20.242 -6.825 21.930 1.00 97.81 117 SER A N 1
ATOM 875 C CA . SER A 1 117 ? -20.649 -5.592 21.257 1.00 97.81 117 SER A CA 1
ATOM 876 C C . SER A 1 117 ? -19.496 -4.587 21.131 1.00 97.81 117 SER A C 1
ATOM 878 O O . SER A 1 117 ? -18.478 -4.703 21.823 1.00 97.81 117 SER A O 1
ATOM 880 N N . TYR A 1 118 ? -19.640 -3.583 20.262 1.00 97.69 118 TYR A N 1
ATOM 881 C CA . TYR A 1 118 ? -18.643 -2.513 20.124 1.00 97.69 118 TYR A CA 1
ATOM 882 C C . TYR A 1 118 ? -18.407 -1.771 21.445 1.00 97.69 118 TYR A C 1
ATOM 884 O O . TYR A 1 118 ? -17.255 -1.564 21.824 1.00 97.69 118 TYR A O 1
ATOM 892 N N . ALA A 1 119 ? -19.471 -1.436 22.182 1.00 96.81 119 ALA A N 1
ATOM 893 C CA . ALA A 1 119 ? -19.361 -0.731 23.459 1.00 96.81 119 ALA A CA 1
ATOM 894 C C . ALA A 1 119 ? -18.649 -1.569 24.537 1.00 96.81 119 ALA A C 1
ATOM 896 O O . ALA A 1 119 ? -17.851 -1.054 25.323 1.00 96.81 119 ALA A O 1
ATOM 897 N N . GLU A 1 120 ? -18.913 -2.877 24.589 1.00 97.00 120 GLU A N 1
ATOM 898 C CA . GLU A 1 120 ? -18.248 -3.771 25.542 1.00 97.00 120 GLU A CA 1
ATOM 899 C C . GLU A 1 120 ? -16.773 -3.982 25.206 1.00 97.00 120 GLU A C 1
ATOM 901 O O . GLU A 1 120 ? -15.936 -4.006 26.115 1.00 97.00 120 GLU A O 1
ATOM 906 N N . LEU A 1 121 ? -16.453 -4.141 23.919 1.00 96.94 121 LEU A N 1
ATOM 907 C CA . LEU A 1 121 ? -15.079 -4.315 23.466 1.00 96.94 121 LEU A CA 1
ATOM 908 C C . LEU A 1 121 ? -14.257 -3.049 23.727 1.00 96.94 121 LEU A C 1
ATOM 910 O O . LEU A 1 121 ? -13.170 -3.155 24.296 1.00 96.94 121 LEU A O 1
ATOM 914 N N . ASP A 1 122 ? -14.804 -1.871 23.414 1.00 97.00 122 ASP A N 1
ATOM 915 C CA . ASP A 1 122 ? -14.170 -0.584 23.710 1.00 97.00 122 ASP A CA 1
ATOM 916 C C . ASP A 1 122 ? -13.874 -0.434 25.209 1.00 97.00 122 ASP A C 1
ATOM 918 O O . ASP A 1 122 ? -12.738 -0.186 25.619 1.00 97.00 122 ASP A O 1
ATOM 922 N N . LYS A 1 123 ? -14.870 -0.704 26.061 1.00 96.56 123 LYS A N 1
ATOM 923 C CA . LYS A 1 123 ? -14.709 -0.614 27.515 1.00 96.56 123 LYS A CA 1
ATOM 924 C C . LYS A 1 123 ? -13.591 -1.522 28.034 1.00 96.56 123 LYS A C 1
ATOM 926 O O . LYS A 1 123 ? -12.810 -1.095 28.889 1.00 96.56 123 LYS A O 1
ATOM 931 N N . ARG A 1 124 ? -13.503 -2.766 27.546 1.00 96.06 124 ARG A N 1
ATOM 932 C CA . ARG A 1 124 ? -12.441 -3.713 27.936 1.00 96.06 124 ARG A CA 1
ATOM 933 C C . ARG A 1 124 ? -11.073 -3.262 27.423 1.00 96.06 124 ARG A C 1
ATOM 935 O O . ARG A 1 124 ? -10.110 -3.281 28.189 1.00 96.06 124 ARG A O 1
ATOM 942 N N . ALA A 1 125 ? -10.987 -2.803 26.175 1.00 95.31 125 ALA A N 1
ATOM 943 C CA . ALA A 1 125 ? -9.754 -2.264 25.603 1.00 95.31 125 ALA A CA 1
ATOM 944 C C . ALA A 1 125 ? -9.248 -1.054 26.408 1.00 95.31 125 ALA A C 1
ATOM 946 O O . ALA A 1 125 ? -8.077 -1.001 26.787 1.00 95.31 125 ALA A O 1
ATOM 947 N N . ASN A 1 126 ? -10.149 -0.143 26.779 1.00 95.62 126 ASN A N 1
ATOM 948 C CA . ASN A 1 126 ? -9.847 1.035 27.588 1.00 95.62 126 ASN A CA 1
ATOM 949 C C . ASN A 1 126 ? -9.366 0.696 29.010 1.00 95.62 126 ASN A C 1
ATOM 951 O O . ASN A 1 126 ? -8.518 1.399 29.569 1.00 95.62 126 ASN A O 1
ATOM 955 N N . GLN A 1 127 ? -9.851 -0.396 29.608 1.00 96.62 127 GLN A N 1
ATOM 956 C CA . GLN A 1 127 ? -9.333 -0.893 30.888 1.00 96.62 127 GLN A CA 1
ATOM 957 C C . GLN A 1 127 ? -7.887 -1.383 30.760 1.00 96.62 127 GLN A C 1
ATOM 959 O O . GLN A 1 127 ? -7.037 -0.986 31.559 1.00 96.62 127 GLN A O 1
ATOM 964 N N . VAL A 1 128 ? -7.592 -2.180 29.729 1.00 95.50 128 VAL A N 1
ATOM 965 C CA . VAL A 1 128 ? -6.232 -2.669 29.460 1.00 95.50 128 VAL A CA 1
ATOM 966 C C . VAL A 1 128 ? -5.289 -1.505 29.144 1.00 95.50 128 VAL A C 1
ATOM 968 O O . VAL A 1 128 ? -4.191 -1.445 29.689 1.00 95.50 128 VAL A O 1
ATOM 971 N N . ALA A 1 129 ? -5.725 -0.526 28.348 1.00 94.19 129 ALA A N 1
ATOM 972 C CA . ALA A 1 129 ? -4.926 0.654 28.021 1.00 94.19 129 ALA A CA 1
ATOM 973 C C . ALA A 1 129 ? -4.530 1.460 29.271 1.00 94.19 129 ALA A C 1
ATOM 975 O O . ALA A 1 129 ? -3.385 1.897 29.397 1.00 94.19 129 ALA A O 1
ATOM 976 N N . ARG A 1 130 ? -5.454 1.639 30.226 1.00 95.94 130 ARG A N 1
ATOM 977 C CA . ARG A 1 130 ? -5.163 2.309 31.505 1.00 95.94 130 ARG A CA 1
ATOM 978 C C . ARG A 1 130 ? -4.178 1.515 32.354 1.00 95.94 130 ARG A C 1
ATOM 980 O O . ARG A 1 130 ? -3.263 2.119 32.905 1.00 95.94 130 ARG A O 1
ATOM 987 N N . TYR A 1 131 ? -4.341 0.196 32.414 1.00 96.25 131 TYR A N 1
ATOM 988 C CA . TYR A 1 131 ? -3.421 -0.686 33.127 1.00 96.25 131 TYR A CA 1
ATOM 989 C C . TYR A 1 131 ? -2.001 -0.628 32.540 1.00 96.25 131 TYR A C 1
ATOM 991 O O . TYR A 1 131 ? -1.036 -0.381 33.257 1.00 96.25 131 TYR A O 1
ATOM 999 N N . LEU A 1 132 ? -1.861 -0.736 31.219 1.00 95.50 132 LEU A N 1
ATOM 1000 C CA . LEU A 1 132 ? -0.557 -0.640 30.558 1.00 95.50 132 LEU A CA 1
ATOM 1001 C C . LEU A 1 132 ? 0.103 0.723 30.796 1.00 95.50 132 LEU A C 1
ATOM 1003 O O . LEU A 1 132 ? 1.301 0.795 31.059 1.00 95.50 132 LEU A O 1
ATOM 1007 N N . ARG A 1 133 ? -0.677 1.811 30.767 1.00 95.88 133 ARG A N 1
ATOM 1008 C CA . ARG A 1 133 ? -0.171 3.148 31.108 1.00 95.88 133 ARG A CA 1
ATOM 1009 C C . ARG A 1 133 ? 0.302 3.241 32.559 1.00 95.88 133 ARG A C 1
ATOM 1011 O O . ARG A 1 133 ? 1.293 3.922 32.804 1.00 95.88 133 ARG A O 1
ATOM 1018 N N . SER A 1 134 ? -0.368 2.580 33.510 1.00 96.31 134 SER A N 1
ATOM 1019 C CA . SER A 1 134 ? 0.107 2.535 34.902 1.00 96.31 134 SER A CA 1
ATOM 1020 C C . SER A 1 134 ? 1.381 1.709 35.078 1.00 96.31 134 SER A C 1
ATOM 1022 O O . SER A 1 134 ? 2.191 2.050 35.931 1.00 96.31 134 SER A O 1
ATOM 1024 N N . GLU A 1 135 ? 1.611 0.707 34.228 1.00 96.31 135 GLU A N 1
ATOM 1025 C CA . GLU A 1 135 ? 2.865 -0.067 34.170 1.00 96.31 135 GLU A CA 1
ATOM 1026 C C . GLU A 1 135 ? 3.992 0.665 33.405 1.00 96.31 135 GLU A C 1
ATOM 1028 O O . GLU A 1 135 ? 5.065 0.113 33.171 1.00 96.31 135 GLU A O 1
ATOM 1033 N N . GLY A 1 136 ? 3.771 1.923 33.003 1.00 94.88 136 GLY A N 1
ATOM 1034 C CA . GLY A 1 136 ? 4.776 2.760 32.343 1.00 94.88 136 GLY A CA 1
ATOM 1035 C C . GLY A 1 136 ? 4.803 2.663 30.816 1.00 94.88 136 GLY A C 1
ATOM 1036 O O . GLY A 1 136 ? 5.715 3.211 30.195 1.00 94.88 136 GLY A O 1
ATOM 1037 N N . ALA A 1 137 ? 3.819 2.014 30.184 1.00 95.56 137 ALA A N 1
ATOM 1038 C CA . ALA A 1 137 ? 3.717 2.005 28.728 1.00 95.56 137 ALA A CA 1
ATOM 1039 C C . ALA A 1 137 ? 3.433 3.414 28.182 1.00 95.56 137 ALA A C 1
ATOM 1041 O O . ALA A 1 137 ? 2.526 4.122 28.634 1.00 95.56 137 ALA A O 1
ATOM 1042 N N . ALA A 1 138 ? 4.189 3.796 27.158 1.00 94.31 138 ALA A N 1
ATOM 1043 C CA . ALA A 1 138 ? 4.082 5.065 26.460 1.00 94.31 138 ALA A CA 1
ATOM 1044 C C . ALA A 1 138 ? 4.032 4.844 24.941 1.00 94.31 138 ALA A C 1
ATOM 1046 O O . ALA A 1 138 ? 4.167 3.730 24.429 1.00 94.31 138 ALA A O 1
ATOM 1047 N N . LYS A 1 139 ? 3.830 5.928 24.187 1.00 92.88 139 LYS A N 1
ATOM 1048 C CA . LYS A 1 139 ? 3.885 5.876 22.723 1.00 92.88 139 LYS A CA 1
ATOM 1049 C C . LYS A 1 139 ? 5.260 5.358 22.281 1.00 92.88 139 LYS A C 1
ATOM 1051 O O . LYS A 1 139 ? 6.278 5.933 22.651 1.00 92.88 139 LYS A O 1
ATOM 1056 N N . GLY A 1 140 ? 5.269 4.300 21.473 1.00 94.25 140 GLY A N 1
ATOM 1057 C CA . GLY A 1 140 ? 6.494 3.648 20.997 1.00 94.25 140 GLY A CA 1
ATOM 1058 C C . GLY A 1 140 ? 7.036 2.545 21.913 1.00 94.25 140 GLY A C 1
ATOM 1059 O O . GLY A 1 140 ? 8.034 1.924 21.562 1.00 94.25 140 GLY A O 1
ATOM 1060 N N . SER A 1 141 ? 6.395 2.268 23.055 1.00 95.06 141 SER A N 1
ATOM 1061 C CA . SER A 1 141 ? 6.751 1.122 23.899 1.00 95.06 141 SER A CA 1
ATOM 1062 C C . SER A 1 141 ? 6.464 -0.209 23.198 1.00 95.06 141 SER A C 1
ATOM 1064 O O . SER A 1 141 ? 5.452 -0.360 22.513 1.00 95.06 141 SER A O 1
ATOM 1066 N N . LEU A 1 142 ? 7.341 -1.191 23.414 1.00 95.75 142 LEU A N 1
ATOM 1067 C CA . LEU A 1 142 ? 7.155 -2.572 22.968 1.00 95.75 142 LEU A CA 1
ATOM 1068 C C . LEU A 1 142 ? 6.425 -3.367 24.054 1.00 95.75 142 LEU A C 1
ATOM 1070 O O . LEU A 1 142 ? 6.846 -3.361 25.209 1.00 95.75 142 LEU A O 1
ATOM 1074 N N . ILE A 1 143 ? 5.347 -4.056 23.678 1.00 94.25 143 ILE A N 1
ATOM 1075 C CA . ILE A 1 143 ? 4.531 -4.870 24.586 1.00 94.25 143 ILE A CA 1
ATOM 1076 C C . ILE A 1 143 ? 4.449 -6.283 24.009 1.00 94.25 143 ILE A C 1
ATOM 1078 O O . ILE A 1 143 ? 3.997 -6.467 22.880 1.00 94.25 143 ILE A O 1
ATOM 1082 N N . GLY A 1 144 ? 4.916 -7.276 24.767 1.00 93.94 144 GLY A N 1
ATOM 1083 C CA . GLY A 1 144 ? 4.834 -8.683 24.377 1.00 93.94 144 GLY A CA 1
ATOM 1084 C C . GLY A 1 144 ? 3.429 -9.244 24.593 1.00 93.94 144 GLY A C 1
ATOM 1085 O O . GLY A 1 144 ? 2.795 -8.952 25.605 1.00 93.94 144 GLY A O 1
ATOM 1086 N N . LEU A 1 145 ? 2.958 -10.067 23.659 1.00 94.94 145 LEU A N 1
ATOM 1087 C CA . LEU A 1 145 ? 1.688 -10.785 23.756 1.00 94.94 145 LEU A CA 1
ATOM 1088 C C . LEU A 1 145 ? 1.970 -12.292 23.806 1.00 94.94 145 LEU A C 1
ATOM 1090 O O . LEU A 1 145 ? 2.697 -12.808 22.959 1.00 94.94 145 LEU A O 1
ATOM 1094 N N . CYS A 1 146 ? 1.410 -12.989 24.793 1.00 88.44 146 CYS A N 1
ATOM 1095 C CA . CYS A 1 146 ? 1.458 -14.445 24.924 1.00 88.44 146 CYS A CA 1
ATOM 1096 C C . CYS A 1 146 ? 0.065 -14.904 25.369 1.00 88.44 146 CYS A C 1
ATOM 1098 O O . CYS A 1 146 ? -0.378 -14.513 26.451 1.00 88.44 146 CYS A O 1
ATOM 1100 N N . PHE A 1 147 ? -0.628 -15.642 24.503 1.00 82.00 147 PHE A N 1
ATOM 1101 C CA . PHE A 1 147 ? -2.016 -16.078 24.675 1.00 82.00 147 PHE A CA 1
ATOM 1102 C C . PHE A 1 147 ? -2.106 -17.600 24.664 1.00 82.00 147 PHE A C 1
ATOM 1104 O O . PHE A 1 147 ? -1.321 -18.217 23.906 1.00 82.00 147 PHE A O 1
#

InterPro domains:
  IPR000873 AMP-dependent synthetase/ligase domain [PF00501] (96-146)
  IPR042099 ANL, N-terminal domain [G3DSA:3.40.50.12780] (83-147)

pLDDT: mean 87.9, std 11.62, range [40.62, 97.81]

Sequence (147 aa):
SSYERANYPFDVSVDDLGQAHGFELDIQVDSSVGAERVGGYFLTMLSSLLAALEAGGSQAVSQLEMLTDEERNRQLSTWNDTARPYPATDSLVSLFEAQADVRGEAVAACQGEASISYAELDKRANQVARYLRSEGAAKGSLIGLCF

Mean predicted aligned error: 10.26 Å

Solvent-accessible surface area (backbone atoms only — not comparable to full-atom values): 9158 Å² total; per-residue (Å²): 142,80,84,79,79,70,99,55,70,61,49,78,46,79,47,67,89,75,54,98,86,60,72,46,77,51,70,48,51,40,88,93,47,63,49,68,60,55,50,42,27,53,53,34,31,51,52,35,48,52,54,36,46,75,73,66,57,77,68,58,78,91,72,50,50,41,65,38,71,68,57,45,43,39,65,67,43,64,73,56,68,71,84,65,95,67,79,80,86,60,49,75,65,57,56,47,50,54,47,22,72,76,41,25,84,42,78,66,49,74,60,90,92,49,70,40,26,26,43,60,49,49,54,54,51,52,50,51,53,52,51,43,43,72,76,66,53,53,95,88,59,88,80,90,87,88,133

Radius of gyration: 31.57 Å; Cα contacts (8 Å, |Δi|>4): 103; chains: 1; bounding box: 58×36×84 Å

Nearest PDB structures (foldseek):
  8hlk-assembly1_A-2  TM=8.752E-01  e=4.418E-05  Microcystis aeruginosa
  6p1j-assembly2_B  TM=7.867E-01  e=5.043E-05  Eleftheria terrae
  6p4u-assembly1_A  TM=7.690E-01  e=4.418E-05  Eleftheria terrae
  6p3i-assembly1_A  TM=7.682E-01  e=5.756E-05  Eleftheria terrae
  6oyf-assembly1_A  TM=7.733E-01  e=5.756E-05  Eleftheria terrae

Secondary structure (DSSP, 8-state):
------SSSEEEEEE-SS-TT--EEEEEE-TTS-HHHHHHHHHHHHHHHHHHHHTTS-S-GGGS--S-HHHHHIIIIITT-------TTS-HHHHHHHHHHHSTTSEEEEETTEEEEHHHHHHHHHHHHHHHHHTT--TT-------

Foldseek 3Di:
DDPPDPPDQKDWDWAPPDDPDDIDIDIDHHPVDDSVQQVQQVVQQVVQQVVCVVVPVPDDSVPRDRHHPVVVCCVPPVVPVPDDDDPPVDDPLNVLVVCCVVFVQCFDDDDVPDTDGSVRVNVVVVVVVVVCVVVVDDVPDDDDDDD

Organism: NCBI:txid43658